Protein AF-S4VBT7-F1 (afdb_monomer)

Organism: Klebsiella pneumoniae (NCBI:txid573)

Mean predicted aligned error: 15.23 Å

InterPro domains:
  IPR007973 Pilus assembly TraE [PF05309] (1-102)

pLDDT: mean 75.38, std 14.66, range [48.06, 96.5]

Secondary structure (DSSP, 8-state):
-HHHHHHHHHHHHHHHHHHHHHHHHHHHHHHHHHHHHHHHHHHS--EEE--TT-SS-EEEETTEE-HHHHHHHHHHHHHHHH---TTTHHHHHHHHHTTS--

Structure (mmCIF, N/CA/C/O backbone):
data_AF-S4VBT7-F1
#
_entry.id   AF-S4VBT7-F1
#
loop_
_atom_site.group_PDB
_atom_site.id
_atom_site.type_symbol
_atom_site.label_atom_id
_atom_site.label_alt_id
_atom_site.label_comp_id
_atom_site.label_asym_id
_atom_site.label_entity_id
_atom_site.label_seq_id
_atom_site.pdbx_PDB_ins_code
_atom_site.Cartn_x
_atom_site.Cartn_y
_atom_site.Cartn_z
_atom_site.occupancy
_atom_site.B_iso_or_equiv
_atom_site.auth_seq_id
_atom_site.auth_comp_id
_atom_site.auth_asym_id
_atom_site.auth_atom_id
_atom_site.pdbx_PDB_model_num
ATOM 1 N N . MET A 1 1 ? 29.960 3.353 -55.772 1.00 57.91 1 MET A N 1
ATOM 2 C CA . MET A 1 1 ? 28.649 2.869 -55.274 1.00 57.91 1 MET A CA 1
ATOM 3 C C . MET A 1 1 ? 28.643 2.553 -53.767 1.00 57.91 1 MET A C 1
ATOM 5 O O . MET A 1 1 ? 27.568 2.442 -53.197 1.00 57.91 1 MET A O 1
ATOM 9 N N . GLU A 1 2 ? 29.796 2.495 -53.083 1.00 58.84 2 GLU A N 1
ATOM 10 C CA . GLU A 1 2 ? 29.898 2.216 -51.632 1.00 58.84 2 GLU A CA 1
ATOM 11 C C . GLU A 1 2 ? 2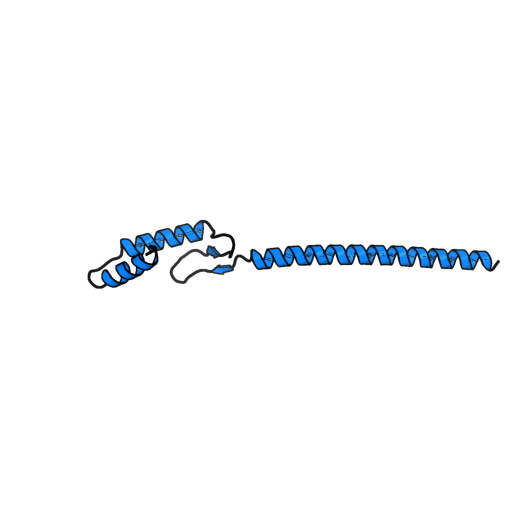9.269 3.265 -50.695 1.00 58.84 2 GLU A C 1
ATOM 13 O O . GLU A 1 2 ? 28.776 2.920 -49.620 1.00 58.84 2 GLU A O 1
ATOM 18 N N . HIS A 1 3 ? 29.252 4.546 -51.083 1.00 57.28 3 HIS A N 1
ATOM 19 C CA . HIS A 1 3 ? 28.752 5.617 -50.212 1.00 57.28 3 HIS A CA 1
ATOM 20 C C . HIS A 1 3 ? 27.242 5.521 -49.926 1.00 57.28 3 HIS A C 1
ATOM 22 O O . HIS A 1 3 ? 26.821 5.818 -48.810 1.00 57.28 3 HIS A O 1
ATOM 28 N N . GLY A 1 4 ? 26.439 5.027 -50.877 1.00 63.50 4 GLY A N 1
ATOM 29 C CA . GLY A 1 4 ? 24.995 4.840 -50.682 1.00 63.50 4 GLY A CA 1
ATOM 30 C C . GLY A 1 4 ? 24.653 3.683 -49.735 1.00 63.50 4 GLY A C 1
ATOM 31 O O . GLY A 1 4 ? 23.738 3.797 -48.921 1.00 63.50 4 GLY A O 1
ATOM 32 N N . ALA A 1 5 ? 25.429 2.594 -49.776 1.00 62.34 5 ALA A N 1
ATOM 33 C CA . ALA A 1 5 ? 25.231 1.440 -48.896 1.00 62.34 5 ALA A CA 1
ATOM 34 C C . ALA A 1 5 ? 25.540 1.781 -47.428 1.00 62.34 5 ALA A C 1
ATOM 36 O O . ALA A 1 5 ? 24.766 1.436 -46.537 1.00 62.34 5 ALA A O 1
ATOM 37 N N . ARG A 1 6 ? 26.619 2.540 -47.176 1.00 62.22 6 ARG A N 1
ATOM 38 C CA . ARG A 1 6 ? 26.967 3.018 -45.825 1.00 62.22 6 ARG A CA 1
ATOM 39 C C . ARG A 1 6 ? 25.890 3.927 -45.230 1.00 62.22 6 ARG A C 1
ATOM 41 O O . ARG A 1 6 ? 25.549 3.771 -44.062 1.00 62.22 6 ARG A O 1
ATOM 48 N N . GLN A 1 7 ? 25.316 4.831 -46.025 1.00 67.44 7 GLN A N 1
ATOM 49 C CA . GLN A 1 7 ? 24.268 5.741 -45.557 1.00 67.44 7 GLN A CA 1
ATOM 50 C C . GLN A 1 7 ? 22.980 4.995 -45.162 1.00 67.44 7 GLN A C 1
ATOM 52 O O . GLN A 1 7 ? 22.351 5.348 -44.163 1.00 67.44 7 GLN A O 1
ATOM 57 N N . ASN A 1 8 ? 22.616 3.937 -45.896 1.00 70.19 8 ASN A N 1
ATOM 58 C CA . ASN A 1 8 ? 21.449 3.114 -45.580 1.00 70.19 8 ASN A CA 1
ATOM 59 C C . ASN A 1 8 ? 21.649 2.309 -44.280 1.00 70.19 8 ASN A C 1
ATOM 61 O O . ASN A 1 8 ? 20.779 2.317 -43.412 1.00 70.19 8 ASN A O 1
ATOM 65 N N . THR A 1 9 ? 22.826 1.701 -44.088 1.00 79.25 9 THR A N 1
ATOM 66 C CA . THR A 1 9 ? 23.167 0.967 -42.855 1.00 79.25 9 THR A CA 1
ATOM 67 C C . THR A 1 9 ? 23.171 1.876 -41.623 1.00 79.25 9 THR A C 1
ATOM 69 O O . THR A 1 9 ? 22.584 1.524 -40.601 1.00 79.25 9 THR A O 1
ATOM 72 N N . THR A 1 10 ? 23.746 3.080 -41.715 1.00 82.81 10 THR A N 1
ATOM 73 C CA . THR A 1 10 ? 23.731 4.055 -40.608 1.00 82.81 10 THR A CA 1
ATOM 74 C C . THR A 1 10 ? 22.309 4.482 -40.239 1.00 82.81 10 THR A C 1
ATOM 76 O O . THR A 1 10 ? 21.995 4.629 -39.059 1.00 82.81 10 THR A O 1
ATOM 79 N N . ARG A 1 11 ? 21.419 4.638 -41.229 1.00 83.56 11 ARG A N 1
ATOM 80 C CA . ARG A 1 11 ? 20.015 5.001 -40.991 1.00 83.56 11 ARG A CA 1
ATOM 81 C C . ARG A 1 11 ? 19.253 3.895 -40.261 1.00 83.56 11 ARG A C 1
ATOM 83 O O . ARG A 1 11 ? 18.497 4.192 -39.343 1.00 83.56 11 ARG A O 1
ATOM 90 N N . VAL A 1 12 ? 19.488 2.634 -40.624 1.00 88.31 12 VAL A N 1
ATOM 91 C CA . VAL A 1 12 ? 18.895 1.469 -39.945 1.00 88.31 12 VAL A CA 1
ATOM 92 C C . VAL A 1 12 ? 19.378 1.371 -38.497 1.00 88.31 12 VAL A C 1
ATOM 94 O O . VAL A 1 12 ? 18.564 1.187 -37.597 1.00 88.31 12 VAL A O 1
ATOM 97 N N . ILE A 1 13 ? 20.676 1.575 -38.251 1.00 89.44 13 ILE A N 1
ATOM 98 C CA . ILE A 1 13 ? 21.240 1.593 -36.893 1.00 89.44 13 ILE A CA 1
ATOM 99 C C . ILE A 1 13 ? 20.625 2.730 -36.061 1.00 89.44 13 ILE A C 1
ATOM 101 O O . ILE A 1 13 ? 20.230 2.510 -34.918 1.00 89.44 13 ILE A O 1
ATOM 105 N N . ALA A 1 14 ? 20.479 3.927 -36.638 1.00 87.44 14 ALA A N 1
ATOM 106 C CA . ALA A 1 14 ? 19.863 5.067 -35.960 1.00 87.44 14 ALA A CA 1
ATOM 107 C C . ALA A 1 14 ? 18.396 4.798 -35.578 1.00 87.44 14 ALA A C 1
ATOM 109 O O . ALA A 1 14 ? 17.997 5.067 -34.446 1.00 87.44 14 ALA A O 1
ATOM 110 N N . VAL A 1 15 ? 17.603 4.212 -36.483 1.00 91.88 15 VAL A N 1
ATOM 111 C CA . VAL A 1 15 ? 16.222 3.791 -36.184 1.00 91.88 15 VAL A CA 1
ATOM 112 C C . VAL A 1 15 ? 16.201 2.712 -35.097 1.00 91.88 15 VAL A C 1
ATOM 114 O O . VAL A 1 15 ? 15.370 2.776 -34.192 1.00 91.88 15 VAL A O 1
ATOM 117 N N . GLY A 1 16 ? 17.155 1.777 -35.128 1.00 91.12 16 GLY A N 1
ATOM 118 C CA . GLY A 1 16 ? 17.350 0.778 -34.078 1.00 91.12 16 GLY A CA 1
ATOM 119 C C . GLY A 1 16 ? 17.535 1.415 -32.699 1.00 91.12 16 GLY A C 1
ATOM 120 O O . GLY A 1 16 ? 16.789 1.093 -31.776 1.00 91.12 16 GLY A O 1
ATOM 121 N N . PHE A 1 17 ? 18.442 2.385 -32.563 1.00 93.94 17 PHE A N 1
ATOM 122 C CA . PHE A 1 17 ? 18.664 3.091 -31.296 1.00 93.94 17 PHE A CA 1
ATOM 123 C C . PHE A 1 17 ? 17.455 3.905 -30.829 1.00 93.94 17 PHE A C 1
ATOM 125 O O . PHE A 1 17 ? 17.148 3.899 -29.639 1.00 93.94 17 PHE A O 1
ATOM 132 N N . ILE A 1 18 ? 16.735 4.563 -31.743 1.00 94.88 18 ILE A N 1
ATOM 133 C CA . ILE A 1 18 ? 15.506 5.296 -31.402 1.00 94.88 18 ILE A CA 1
ATOM 134 C C . ILE A 1 18 ? 14.435 4.327 -30.885 1.00 94.88 18 ILE A C 1
ATOM 136 O O . ILE A 1 18 ? 13.786 4.598 -29.871 1.00 94.88 18 ILE A O 1
ATOM 140 N N . SER A 1 19 ? 14.274 3.175 -31.542 1.00 93.50 19 SER A N 1
ATOM 141 C CA . SER A 1 19 ? 13.316 2.152 -31.117 1.00 93.50 19 SER A CA 1
ATOM 142 C C . SER A 1 19 ? 13.679 1.565 -29.749 1.00 93.50 19 SER A C 1
ATOM 144 O O . SER A 1 19 ? 12.814 1.480 -28.879 1.00 93.50 19 SER A O 1
ATOM 146 N N . LEU A 1 20 ? 14.962 1.272 -29.507 1.00 94.62 20 LEU A N 1
ATOM 147 C CA . LEU A 1 20 ? 15.445 0.807 -28.207 1.00 94.62 20 LEU A CA 1
ATOM 148 C C . LEU A 1 20 ? 15.233 1.855 -27.114 1.00 94.62 20 LEU A C 1
ATOM 150 O O . LEU A 1 20 ? 14.765 1.517 -26.031 1.00 94.62 20 LEU A O 1
ATOM 154 N N . GLY A 1 21 ? 15.548 3.121 -27.396 1.00 95.62 21 GLY A N 1
ATOM 155 C CA . GLY A 1 21 ? 15.351 4.220 -26.454 1.00 95.62 21 GLY A CA 1
ATOM 156 C C . GLY A 1 21 ? 13.883 4.379 -26.067 1.00 95.62 21 GLY A C 1
ATOM 157 O O . GLY A 1 21 ? 13.567 4.513 -24.889 1.00 95.62 21 GLY A O 1
ATOM 158 N N . THR A 1 22 ? 12.981 4.274 -27.044 1.00 95.44 22 THR A N 1
ATOM 159 C CA . THR A 1 22 ? 11.530 4.345 -26.815 1.00 95.44 22 THR A CA 1
ATOM 160 C C . THR A 1 22 ? 11.027 3.157 -25.992 1.00 95.44 22 THR A C 1
ATOM 162 O O . THR A 1 22 ? 10.237 3.325 -25.066 1.00 95.44 22 THR A O 1
ATOM 165 N N . LEU A 1 23 ? 11.502 1.944 -26.285 1.00 96.12 23 LEU A N 1
ATOM 166 C CA . LEU A 1 23 ? 11.150 0.755 -25.504 1.00 96.12 23 LEU A CA 1
ATOM 167 C C . LEU A 1 23 ? 11.658 0.852 -24.063 1.00 96.12 23 LEU A C 1
ATOM 169 O O . LEU A 1 23 ? 10.944 0.481 -23.133 1.00 96.12 23 LEU A O 1
ATOM 173 N N . LEU A 1 24 ? 12.866 1.381 -23.863 1.00 96.50 24 LEU A N 1
ATOM 174 C CA . LEU A 1 24 ? 13.458 1.531 -22.539 1.00 96.50 24 LEU A CA 1
ATOM 175 C C . LEU A 1 24 ? 12.702 2.561 -21.693 1.00 96.50 24 LEU A C 1
ATOM 177 O O . LEU A 1 24 ? 12.426 2.297 -20.523 1.00 96.50 24 LEU A O 1
ATOM 181 N N . THR A 1 25 ? 12.307 3.698 -22.271 1.00 95.44 25 THR A N 1
ATOM 182 C CA . THR A 1 25 ? 11.521 4.712 -21.549 1.00 95.44 25 THR A CA 1
ATOM 183 C C . THR A 1 25 ? 10.122 4.210 -21.198 1.00 95.44 25 THR A C 1
ATOM 185 O O . THR A 1 25 ? 9.676 4.411 -20.069 1.00 95.44 25 THR A O 1
ATOM 188 N N . LEU A 1 26 ? 9.454 3.489 -22.106 1.00 95.75 26 LEU A N 1
ATOM 189 C CA . LEU A 1 26 ? 8.162 2.845 -21.833 1.00 95.75 26 LEU A CA 1
ATOM 190 C C . LEU A 1 26 ? 8.274 1.773 -20.737 1.00 95.75 26 LEU A C 1
ATOM 192 O O . LEU A 1 26 ? 7.451 1.722 -19.819 1.00 95.75 26 LEU A O 1
ATOM 196 N N . SER A 1 27 ? 9.314 0.941 -20.795 1.00 96.12 27 SER A N 1
ATOM 197 C CA . SER A 1 27 ? 9.594 -0.077 -19.777 1.00 96.12 27 SER A CA 1
ATOM 198 C C . SER A 1 27 ? 9.832 0.546 -18.397 1.00 96.12 27 SER A C 1
ATOM 200 O O . SER A 1 27 ? 9.274 0.092 -17.395 1.00 96.12 27 SER A O 1
ATOM 202 N N . LEU A 1 28 ? 10.593 1.641 -18.331 1.00 96.38 28 LEU A N 1
ATOM 203 C CA . LEU A 1 28 ? 10.837 2.349 -17.078 1.00 96.38 28 LEU A CA 1
ATOM 204 C C . LEU A 1 28 ? 9.556 2.995 -16.528 1.00 96.38 28 LEU A C 1
ATOM 206 O O . LEU A 1 28 ? 9.262 2.859 -15.342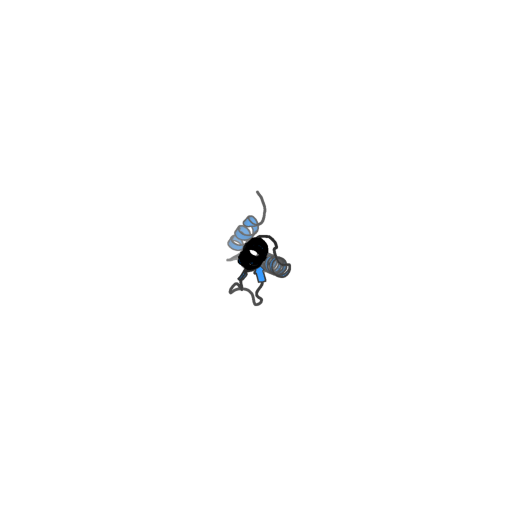 1.00 96.38 28 LEU A O 1
ATOM 210 N N . ALA A 1 29 ? 8.761 3.642 -17.386 1.00 96.06 29 ALA A N 1
ATOM 211 C CA . ALA A 1 29 ? 7.502 4.268 -16.987 1.00 96.06 29 ALA A CA 1
ATOM 212 C C . ALA A 1 29 ? 6.520 3.249 -16.389 1.00 96.06 29 ALA A C 1
ATOM 214 O O . ALA A 1 29 ? 5.951 3.480 -15.322 1.00 96.06 29 ALA A O 1
ATOM 215 N N . THR A 1 30 ? 6.360 2.091 -17.035 1.00 94.50 30 THR A N 1
ATOM 216 C CA . THR A 1 30 ? 5.481 1.022 -16.533 1.00 94.50 30 THR A CA 1
ATOM 217 C C . THR A 1 30 ? 5.965 0.435 -15.206 1.00 94.50 30 THR A C 1
ATOM 219 O O . THR A 1 30 ? 5.140 0.188 -14.326 1.00 94.50 30 THR A O 1
ATOM 222 N N . ASN A 1 31 ? 7.280 0.289 -15.007 1.00 93.88 31 ASN A N 1
ATOM 223 C CA . ASN A 1 31 ? 7.850 -0.142 -13.727 1.00 93.88 31 ASN A CA 1
ATOM 224 C C . ASN A 1 31 ? 7.583 0.861 -12.597 1.00 93.88 31 ASN A C 1
ATOM 226 O O . ASN A 1 31 ? 7.206 0.457 -11.500 1.00 93.88 31 ASN A O 1
ATOM 230 N N . ILE A 1 32 ? 7.719 2.165 -12.859 1.00 93.50 32 ILE A N 1
ATOM 231 C CA . ILE A 1 32 ? 7.418 3.210 -11.867 1.00 93.50 32 ILE A CA 1
ATOM 232 C C . ILE A 1 32 ? 5.939 3.157 -11.466 1.00 93.50 32 ILE A C 1
ATOM 234 O O . ILE A 1 32 ? 5.621 3.163 -10.277 1.00 93.50 32 ILE A O 1
ATOM 238 N N . ILE A 1 33 ? 5.033 3.047 -12.443 1.00 93.12 33 ILE A N 1
ATOM 239 C CA . ILE A 1 33 ? 3.587 2.943 -12.189 1.00 93.12 33 ILE A CA 1
ATOM 240 C C . ILE A 1 33 ? 3.270 1.692 -11.358 1.00 93.12 33 ILE A C 1
ATOM 242 O O . ILE A 1 33 ? 2.507 1.771 -10.394 1.00 93.12 33 ILE A O 1
ATOM 246 N N . GLN A 1 34 ? 3.878 0.547 -11.683 1.00 89.81 34 GLN A N 1
ATOM 247 C CA . GLN A 1 34 ? 3.723 -0.674 -10.890 1.00 89.81 34 GLN A CA 1
ATOM 248 C C . GLN A 1 34 ? 4.259 -0.508 -9.467 1.00 89.81 34 GLN A C 1
ATOM 250 O O . GLN A 1 34 ? 3.586 -0.930 -8.532 1.00 89.81 34 GLN A O 1
ATOM 255 N N . GLY A 1 35 ? 5.408 0.146 -9.285 1.00 90.81 35 GLY A N 1
ATOM 256 C CA . GLY A 1 35 ? 5.968 0.435 -7.964 1.00 90.81 35 GLY A CA 1
ATOM 257 C C . GLY A 1 35 ? 5.030 1.280 -7.100 1.00 90.81 35 GLY A C 1
ATOM 258 O O . GLY A 1 35 ? 4.763 0.925 -5.954 1.00 90.81 35 GLY A O 1
ATOM 259 N N . ILE A 1 36 ? 4.455 2.347 -7.666 1.00 89.06 36 ILE A N 1
ATOM 260 C CA . ILE A 1 36 ? 3.484 3.206 -6.968 1.00 89.06 36 ILE A CA 1
ATOM 261 C C . ILE A 1 36 ? 2.227 2.411 -6.598 1.00 89.06 36 ILE A C 1
ATOM 263 O O . ILE A 1 36 ? 1.784 2.452 -5.450 1.00 89.06 36 ILE A O 1
ATOM 267 N N . ASN A 1 37 ? 1.663 1.657 -7.543 1.00 83.38 37 ASN A N 1
ATOM 268 C CA . ASN A 1 37 ? 0.462 0.861 -7.291 1.00 83.38 37 ASN A CA 1
ATOM 269 C C . ASN A 1 37 ? 0.712 -0.223 -6.241 1.00 83.38 37 ASN A C 1
ATOM 271 O O . ASN A 1 37 ? -0.122 -0.430 -5.366 1.00 83.38 37 ASN A O 1
ATOM 275 N N . ASN A 1 38 ? 1.868 -0.882 -6.286 1.00 83.50 38 ASN A N 1
ATOM 276 C CA . ASN A 1 38 ? 2.247 -1.896 -5.314 1.00 83.50 38 ASN A CA 1
ATOM 277 C C . ASN A 1 38 ? 2.422 -1.293 -3.912 1.00 83.50 38 ASN A C 1
ATOM 279 O O . ASN A 1 38 ? 1.920 -1.854 -2.942 1.00 83.50 38 ASN A O 1
ATOM 283 N N . TYR A 1 39 ? 3.028 -0.108 -3.809 1.00 79.50 39 TYR A N 1
ATOM 284 C CA . TYR A 1 39 ? 3.138 0.624 -2.547 1.00 79.50 39 TYR A CA 1
ATOM 285 C C . TYR A 1 39 ? 1.765 1.005 -1.968 1.00 79.50 39 TYR A C 1
ATOM 287 O O . TYR A 1 39 ? 1.517 0.816 -0.772 1.00 79.50 39 TYR A O 1
ATOM 295 N N . ARG A 1 40 ? 0.836 1.481 -2.813 1.00 74.12 40 ARG A N 1
ATOM 296 C CA . ARG A 1 40 ? -0.547 1.763 -2.388 1.00 74.12 40 ARG A CA 1
ATOM 297 C C . ARG A 1 40 ? -1.271 0.492 -1.948 1.00 74.12 40 ARG A C 1
ATOM 299 O O . ARG A 1 40 ? -1.892 0.501 -0.893 1.00 74.12 40 ARG A O 1
ATOM 306 N N . LEU A 1 41 ? -1.141 -0.605 -2.695 1.00 71.69 41 LEU A N 1
ATOM 307 C CA . LEU A 1 41 ? -1.763 -1.891 -2.365 1.00 71.69 41 LEU A CA 1
ATOM 308 C C . LEU A 1 41 ? -1.234 -2.487 -1.057 1.00 71.69 41 LEU A C 1
ATOM 310 O O . LEU A 1 41 ? -2.030 -3.020 -0.295 1.00 71.69 41 LEU A O 1
ATOM 314 N N . GLN A 1 42 ? 0.067 -2.374 -0.770 1.00 66.25 42 GLN A N 1
ATOM 315 C CA . GLN A 1 42 ? 0.639 -2.805 0.513 1.00 66.25 42 GLN A CA 1
ATOM 316 C C . GLN A 1 42 ? 0.129 -1.951 1.682 1.00 66.25 42 GLN A C 1
ATOM 318 O O . GLN A 1 42 ? -0.184 -2.473 2.748 1.00 66.25 42 GLN A O 1
ATOM 323 N N . THR A 1 43 ? 0.013 -0.639 1.478 1.00 61.91 43 THR A N 1
ATOM 324 C CA . THR A 1 43 ? -0.428 0.305 2.519 1.00 61.91 43 THR A CA 1
ATOM 325 C C . THR A 1 43 ? -1.929 0.204 2.802 1.00 61.91 43 THR A C 1
ATOM 327 O O . THR A 1 43 ? -2.376 0.368 3.936 1.00 61.91 43 THR A O 1
ATOM 330 N N . GLU A 1 44 ? -2.727 -0.067 1.773 1.00 60.38 44 GLU A N 1
ATOM 331 C CA . GLU A 1 44 ? -4.182 -0.174 1.871 1.00 60.38 44 GLU A CA 1
ATOM 332 C C . GLU A 1 44 ? -4.658 -1.620 2.047 1.00 60.38 44 GLU A C 1
ATOM 334 O O . GLU A 1 44 ? -5.869 -1.834 2.099 1.00 60.38 44 GLU A O 1
ATOM 339 N N . GLN A 1 45 ? -3.744 -2.596 2.168 1.00 54.84 45 GLN A N 1
ATOM 340 C CA . GLN A 1 45 ? -4.065 -4.022 2.229 1.00 54.84 45 GLN A CA 1
ATOM 341 C C . GLN A 1 45 ? -5.071 -4.303 3.350 1.00 54.84 45 GLN A C 1
ATOM 343 O O . GLN A 1 45 ? -4.744 -4.368 4.534 1.00 54.84 45 GLN A O 1
ATOM 348 N N . LYS A 1 46 ? -6.333 -4.446 2.944 1.00 56.59 46 LYS A N 1
ATOM 349 C CA . LYS A 1 46 ? -7.462 -4.800 3.792 1.00 56.59 46 LYS A CA 1
ATOM 350 C C . LYS A 1 46 ? -7.345 -6.279 4.124 1.00 56.59 46 LYS A C 1
ATOM 352 O O . LYS A 1 46 ? -7.649 -7.128 3.288 1.00 56.59 46 LYS A O 1
ATOM 357 N N . VAL A 1 47 ? -6.887 -6.601 5.329 1.00 58.03 47 VAL A N 1
ATOM 358 C CA . VAL A 1 47 ? -6.916 -7.982 5.817 1.00 58.03 47 VAL A CA 1
ATOM 359 C C . VAL A 1 47 ? -8.299 -8.212 6.409 1.00 58.03 47 VAL A C 1
ATOM 361 O O . VAL A 1 47 ? -8.670 -7.595 7.407 1.00 58.03 47 VAL A O 1
ATOM 364 N N . ALA A 1 48 ? -9.092 -9.066 5.761 1.00 55.34 48 ALA A N 1
ATOM 365 C CA . ALA A 1 48 ? -10.367 -9.508 6.305 1.00 55.34 48 ALA A CA 1
ATOM 366 C C . ALA A 1 48 ? -10.095 -10.502 7.438 1.00 55.34 48 ALA A C 1
ATOM 368 O O . ALA A 1 48 ? -9.738 -11.654 7.190 1.00 55.34 48 ALA A O 1
ATOM 369 N N . VAL A 1 49 ? -10.232 -10.051 8.683 1.00 55.88 49 VAL A N 1
ATOM 370 C CA . VAL A 1 49 ? -10.127 -10.920 9.857 1.00 55.88 49 VAL A CA 1
ATOM 371 C C . VAL A 1 49 ? -11.546 -11.232 10.310 1.00 55.88 49 VAL A C 1
ATOM 373 O O . VAL A 1 49 ? -12.346 -10.328 10.525 1.00 55.88 49 VAL A O 1
ATOM 376 N N . THR A 1 50 ? -11.876 -12.519 10.432 1.00 54.19 50 THR A N 1
ATOM 377 C CA . THR A 1 50 ? -13.131 -12.959 11.060 1.00 54.19 50 THR A CA 1
ATOM 378 C C . THR A 1 50 ? -12.783 -13.502 12.439 1.00 54.19 50 THR A C 1
ATOM 380 O O . THR A 1 50 ? -12.246 -14.608 12.527 1.00 54.19 50 THR A O 1
ATOM 383 N N . PRO A 1 51 ? -13.007 -12.751 13.527 1.00 58.12 51 PRO A N 1
ATOM 384 C CA . PRO A 1 51 ? -12.762 -13.272 14.858 1.00 58.12 51 PRO A CA 1
ATOM 385 C C . PRO A 1 51 ? -13.798 -14.345 15.194 1.00 58.12 51 PRO A C 1
ATOM 387 O O . PRO A 1 51 ? -14.961 -14.246 14.813 1.00 58.12 51 PRO A O 1
ATOM 390 N N . MET A 1 52 ? -13.385 -15.333 15.984 1.00 56.31 52 MET A N 1
ATOM 391 C CA . MET A 1 52 ? -14.198 -16.494 16.375 1.00 56.31 52 MET A CA 1
ATOM 392 C C . MET A 1 52 ? -15.518 -16.133 17.094 1.00 56.31 52 MET A C 1
ATOM 394 O O . MET A 1 52 ? -16.445 -16.936 17.111 1.00 56.31 52 MET A O 1
ATOM 398 N N . LEU A 1 53 ? -15.621 -14.926 17.661 1.00 56.78 53 LEU A N 1
ATOM 399 C CA . LEU A 1 53 ? -16.806 -14.412 18.363 1.00 56.78 53 LEU A CA 1
ATOM 400 C C . LEU A 1 53 ? -17.852 -13.744 17.450 1.00 56.78 53 LEU A C 1
ATOM 402 O O . LEU A 1 53 ? -18.951 -13.454 17.919 1.00 56.78 53 LEU A O 1
ATOM 406 N N . PHE A 1 54 ? -17.547 -13.495 16.170 1.00 54.38 54 PHE A N 1
ATOM 407 C CA . PHE A 1 54 ? -18.418 -12.729 15.272 1.00 54.38 54 PHE A CA 1
ATOM 408 C C . PHE A 1 54 ? -18.762 -13.508 13.999 1.00 54.38 54 PHE A C 1
ATOM 410 O O . PHE A 1 54 ? -17.936 -14.207 13.421 1.00 54.38 54 PHE A O 1
ATOM 417 N N . ARG A 1 55 ? -20.014 -13.379 13.541 1.00 54.06 55 ARG A N 1
ATOM 418 C CA . ARG A 1 55 ? -20.559 -14.128 12.389 1.00 54.06 55 ARG A CA 1
ATOM 419 C C . ARG A 1 55 ? -20.289 -13.473 11.027 1.00 54.06 55 ARG A C 1
ATOM 421 O O . ARG A 1 55 ? -20.762 -14.003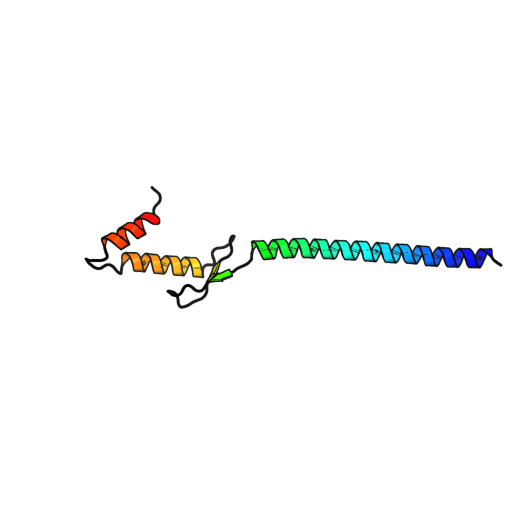 10.026 1.00 54.06 55 ARG A O 1
ATOM 428 N N . ALA A 1 56 ? -19.562 -12.353 10.967 1.00 52.59 56 ALA A N 1
ATOM 429 C CA . ALA A 1 56 ? -19.290 -11.640 9.718 1.00 52.59 56 ALA A CA 1
ATOM 430 C C . ALA A 1 56 ? -17.824 -11.167 9.619 1.00 52.59 56 ALA A C 1
ATOM 432 O O . ALA A 1 56 ? -17.326 -10.575 10.582 1.00 52.59 56 ALA A O 1
ATOM 433 N N . PRO A 1 57 ? -17.147 -11.390 8.471 1.00 50.28 57 PRO A N 1
ATOM 434 C CA . PRO A 1 57 ? -15.807 -10.868 8.222 1.00 50.28 57 PRO A CA 1
ATOM 435 C C . PRO A 1 57 ? -15.839 -9.339 8.183 1.00 50.28 57 PRO A C 1
ATOM 437 O O . PRO A 1 57 ? -16.716 -8.755 7.546 1.00 50.28 57 PRO A O 1
ATOM 440 N N . PHE A 1 58 ? -14.861 -8.686 8.804 1.00 58.50 58 PHE A N 1
ATOM 441 C CA . PHE A 1 58 ? -14.624 -7.258 8.603 1.00 58.50 58 PHE A CA 1
ATOM 442 C C . PHE A 1 58 ? -13.223 -7.042 8.045 1.00 58.50 58 PHE A C 1
ATOM 444 O O . PHE A 1 58 ? -12.259 -7.700 8.440 1.00 58.50 58 PHE A O 1
ATOM 451 N N . ALA A 1 59 ? -13.121 -6.130 7.085 1.00 52.25 59 ALA A N 1
ATOM 452 C CA . ALA A 1 59 ? -11.848 -5.715 6.533 1.00 52.25 59 ALA A CA 1
ATOM 453 C C . ALA A 1 59 ? -11.200 -4.692 7.475 1.00 52.25 59 ALA A C 1
ATOM 455 O O . ALA A 1 59 ? -11.794 -3.677 7.833 1.00 52.25 59 ALA A O 1
ATOM 456 N N . VAL A 1 60 ? -9.971 -4.982 7.898 1.00 52.84 60 VAL A N 1
ATOM 457 C CA . VAL A 1 60 ? -9.134 -4.041 8.642 1.00 52.84 60 VAL A CA 1
ATOM 458 C C . VAL A 1 60 ? -8.088 -3.514 7.670 1.00 52.84 60 VAL A C 1
ATOM 460 O O . VAL A 1 60 ? -7.250 -4.274 7.186 1.00 52.84 60 VAL A O 1
ATOM 463 N N . SER A 1 61 ? -8.147 -2.222 7.347 1.00 48.06 61 SER A N 1
ATOM 464 C CA . SER A 1 61 ? -7.046 -1.502 6.701 1.00 48.06 61 SER A CA 1
ATOM 465 C C . SER A 1 61 ? -6.382 -0.615 7.746 1.00 48.06 61 SER A C 1
ATOM 467 O O . SER A 1 61 ? -7.086 0.028 8.522 1.00 48.06 61 SER A O 1
ATOM 469 N N . GLN A 1 62 ? -5.049 -0.513 7.747 1.00 50.81 62 GLN A N 1
ATOM 470 C CA . GLN A 1 62 ? -4.330 0.392 8.662 1.00 50.81 62 GLN A CA 1
ATOM 471 C C . GLN A 1 62 ? -4.782 1.861 8.536 1.00 50.81 62 GLN A C 1
ATOM 473 O O . GLN A 1 62 ? -4.626 2.623 9.483 1.00 50.81 62 GLN A O 1
ATOM 478 N N . ASN A 1 63 ? -5.373 2.251 7.398 1.00 52.03 63 ASN A N 1
ATOM 479 C CA . ASN A 1 63 ? -5.828 3.620 7.134 1.00 52.03 63 ASN A CA 1
ATOM 480 C C . ASN A 1 63 ? -7.344 3.828 7.240 1.00 52.03 63 ASN A C 1
ATOM 482 O O . ASN A 1 63 ? -7.796 4.970 7.267 1.00 52.03 63 ASN A O 1
ATOM 486 N N . GLN A 1 64 ? -8.141 2.759 7.260 1.00 53.75 64 GLN A N 1
ATOM 487 C CA . GLN A 1 64 ? -9.600 2.857 7.289 1.00 53.75 64 GLN A CA 1
ATOM 488 C C . GLN A 1 64 ? -10.175 1.713 8.120 1.00 53.75 64 GLN A C 1
ATOM 490 O O . GLN A 1 64 ? -10.083 0.542 7.746 1.00 53.75 64 GLN A O 1
ATOM 495 N N . ALA A 1 65 ? -10.788 2.072 9.245 1.00 58.22 65 ALA A N 1
ATOM 496 C CA . ALA A 1 65 ? -11.704 1.196 9.953 1.00 58.22 65 ALA A CA 1
ATOM 497 C C . ALA A 1 65 ? -13.005 1.121 9.139 1.00 58.22 65 ALA A C 1
ATOM 499 O O . ALA A 1 65 ? -13.716 2.120 9.030 1.00 58.22 65 ALA A O 1
ATOM 500 N N . ASP A 1 66 ? -13.302 -0.031 8.529 1.00 62.31 66 ASP A N 1
ATOM 501 C CA . ASP A 1 66 ? -14.562 -0.214 7.801 1.00 62.31 66 ASP A CA 1
ATOM 502 C C . ASP A 1 66 ? -15.764 -0.065 8.760 1.00 62.31 66 ASP A C 1
ATOM 504 O O . ASP A 1 66 ? -15.688 -0.415 9.939 1.00 62.31 66 ASP A O 1
ATOM 508 N N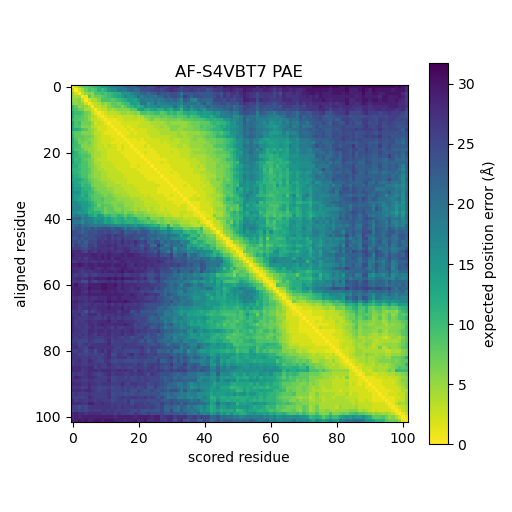 . ALA A 1 67 ? -16.894 0.453 8.267 1.00 64.06 67 ALA A N 1
ATOM 509 C CA . ALA A 1 67 ? -18.075 0.736 9.096 1.00 64.06 67 ALA A CA 1
ATOM 510 C C . ALA A 1 67 ? -18.572 -0.498 9.877 1.00 64.06 67 ALA A C 1
ATOM 512 O O . ALA A 1 67 ? -18.982 -0.379 11.031 1.00 64.06 67 ALA A O 1
ATOM 513 N N . SER A 1 68 ? -18.440 -1.692 9.290 1.00 65.62 68 SER A N 1
ATOM 514 C CA . SER A 1 68 ? -18.774 -2.965 9.937 1.00 65.62 68 SER A CA 1
ATOM 515 C C . SER A 1 68 ? -17.880 -3.287 11.141 1.00 65.62 68 SER A C 1
ATOM 517 O O . SER A 1 68 ? -18.332 -3.930 12.081 1.00 65.62 68 SER A O 1
ATOM 519 N N . TYR A 1 69 ? -16.617 -2.848 11.138 1.00 66.75 69 TYR A N 1
ATOM 520 C CA . TYR A 1 69 ? -15.718 -3.002 12.283 1.00 66.75 69 TYR A CA 1
ATOM 521 C C . TYR A 1 69 ? -16.175 -2.127 13.455 1.00 66.75 69 TYR A C 1
ATOM 523 O O . TYR A 1 69 ? -16.249 -2.602 14.586 1.00 66.75 69 TYR A O 1
ATOM 531 N N . ILE A 1 70 ? -16.552 -0.873 13.185 1.00 74.31 70 ILE A N 1
ATOM 532 C CA . ILE A 1 70 ? -17.070 0.043 14.212 1.00 74.31 70 ILE A CA 1
ATOM 533 C C . ILE A 1 70 ? -18.412 -0.444 14.770 1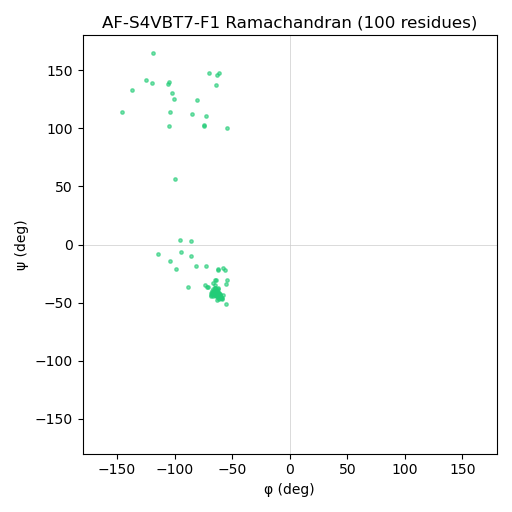.00 74.31 70 ILE A C 1
ATOM 535 O O . ILE A 1 70 ? -18.626 -0.395 15.979 1.00 74.31 70 ILE A O 1
ATOM 539 N N . GLU A 1 71 ? -19.293 -0.971 13.918 1.00 75.00 71 GLU A N 1
ATOM 540 C CA . GLU A 1 71 ? -20.565 -1.561 14.344 1.00 75.00 71 GLU A CA 1
ATOM 541 C C . GLU A 1 71 ? -20.352 -2.763 15.274 1.00 75.00 71 GLU A C 1
ATOM 543 O O . GLU A 1 71 ? -20.948 -2.837 16.349 1.00 75.00 71 GLU A O 1
ATOM 548 N N . GLN A 1 72 ? -19.446 -3.677 14.915 1.00 71.38 72 GLN A N 1
ATOM 549 C CA . GLN A 1 72 ? -19.133 -4.839 15.749 1.00 71.38 72 GLN A CA 1
ATOM 550 C C . GLN A 1 72 ? -18.454 -4.451 17.066 1.00 71.38 72 GLN A C 1
ATOM 552 O O . GLN A 1 72 ? -18.783 -5.020 18.111 1.00 71.38 72 GLN A O 1
ATOM 557 N N . LEU A 1 73 ? -17.569 -3.448 17.051 1.00 78.75 73 LEU A N 1
ATOM 558 C CA . LEU A 1 73 ? -17.022 -2.872 18.279 1.00 78.75 73 LEU A CA 1
ATOM 559 C C . LEU A 1 73 ? -18.138 -2.299 19.163 1.00 78.75 73 LEU A C 1
ATOM 561 O O . LEU A 1 73 ? -18.183 -2.607 20.354 1.00 78.75 73 LEU A O 1
ATOM 565 N N . GLY A 1 74 ? -19.082 -1.550 18.590 1.00 79.25 74 GLY A N 1
ATOM 566 C CA . GLY A 1 74 ? -20.244 -1.025 19.310 1.00 79.25 74 GLY A CA 1
ATOM 567 C C . GLY A 1 74 ? -21.099 -2.125 19.947 1.00 79.25 74 GLY A C 1
ATOM 568 O O . GLY A 1 74 ? -21.424 -2.044 21.132 1.00 79.25 74 GLY A O 1
ATOM 569 N N . LEU A 1 75 ? -21.400 -3.194 19.205 1.00 80.50 75 LEU A N 1
ATOM 570 C CA . LEU A 1 75 ? -22.153 -4.343 19.720 1.00 80.50 75 LEU A CA 1
ATOM 571 C C . LEU A 1 75 ? -21.416 -5.056 20.859 1.00 80.50 75 LEU A C 1
ATOM 573 O O . LEU A 1 75 ? -22.036 -5.416 21.860 1.00 80.50 75 LEU A O 1
ATOM 577 N N . SER A 1 76 ? -20.096 -5.223 20.745 1.00 78.62 76 SER A N 1
ATOM 578 C CA . SER A 1 76 ? -19.288 -5.811 21.818 1.00 78.62 76 SER A CA 1
ATOM 579 C C . SER A 1 76 ? -19.282 -4.946 23.080 1.00 78.62 76 SER A C 1
ATOM 581 O O . SER A 1 76 ? -19.476 -5.468 24.173 1.00 78.62 76 SER A O 1
ATOM 583 N N . PHE A 1 77 ? -19.173 -3.621 22.943 1.00 80.44 77 PHE A N 1
ATOM 584 C CA . PHE A 1 77 ? -19.242 -2.692 24.070 1.00 80.44 77 PHE A CA 1
ATOM 585 C C . PHE A 1 77 ? -20.602 -2.751 24.779 1.00 80.44 77 PHE A C 1
ATOM 587 O O . PHE A 1 77 ? -20.670 -2.794 26.007 1.00 80.44 77 PHE A O 1
ATOM 594 N N . VAL A 1 78 ? -21.697 -2.814 24.013 1.00 82.69 78 VAL A N 1
ATOM 595 C CA . VAL A 1 78 ? -23.048 -2.988 24.565 1.00 82.69 78 VAL A CA 1
ATOM 596 C C . VAL A 1 78 ? -23.167 -4.319 25.310 1.00 82.69 78 VAL A C 1
ATOM 598 O O . VAL A 1 78 ? -23.721 -4.351 26.408 1.00 82.69 78 VAL A O 1
ATOM 601 N N . ALA A 1 79 ? -22.602 -5.400 24.770 1.00 82.19 79 ALA A N 1
ATOM 602 C CA . ALA A 1 79 ? -22.595 -6.700 25.434 1.00 82.19 79 ALA A CA 1
ATOM 603 C C . ALA A 1 79 ? -21.805 -6.679 26.754 1.00 82.19 79 ALA A C 1
ATOM 605 O O . ALA A 1 79 ? -22.320 -7.176 27.748 1.00 82.19 79 ALA A O 1
ATOM 606 N N . LEU A 1 80 ? -20.628 -6.042 26.805 1.00 82.06 80 LEU A N 1
ATOM 607 C CA . LEU A 1 80 ? -19.868 -5.853 28.055 1.00 82.06 80 LEU A CA 1
ATOM 608 C C . LEU A 1 80 ? -20.614 -5.014 29.105 1.00 82.06 80 LEU A C 1
ATOM 610 O O . LEU A 1 80 ? -20.286 -5.057 30.284 1.00 82.06 80 LEU A O 1
ATOM 614 N N . ARG A 1 81 ? -21.582 -4.193 28.694 1.00 82.12 81 ARG A N 1
ATOM 615 C CA . ARG A 1 81 ? -22.385 -3.401 29.630 1.00 82.12 81 ARG A CA 1
ATOM 616 C C . ARG A 1 81 ? -23.621 -4.149 30.120 1.00 82.12 81 ARG A C 1
ATOM 618 O O . ARG A 1 81 ? -24.044 -3.944 31.253 1.00 82.12 81 ARG A O 1
ATOM 625 N N . LEU A 1 82 ? -24.239 -4.940 29.246 1.00 84.31 82 LEU A N 1
ATOM 626 C CA . LEU A 1 82 ? -25.537 -5.566 29.503 1.00 84.31 82 LEU A CA 1
ATOM 627 C C . LEU A 1 82 ? -25.434 -7.027 29.957 1.00 84.31 82 LEU A C 1
ATOM 629 O O . LEU A 1 82 ? -26.379 -7.527 30.559 1.00 84.31 82 LEU A O 1
ATOM 633 N N . ASN A 1 83 ? -24.323 -7.715 29.688 1.00 82.81 83 ASN A N 1
ATOM 634 C CA . ASN A 1 83 ? -24.135 -9.132 30.005 1.00 8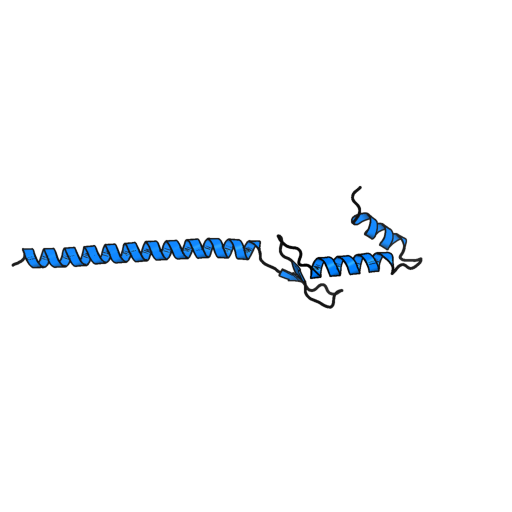2.81 83 ASN A CA 1
ATOM 635 C C . ASN A 1 83 ? -23.321 -9.326 31.291 1.00 82.81 83 ASN A C 1
ATOM 637 O O . ASN A 1 83 ? -22.284 -9.984 31.281 1.00 82.81 83 ASN A O 1
ATOM 641 N N . VAL A 1 84 ? -23.788 -8.736 32.391 1.00 81.12 84 VAL A N 1
ATOM 642 C CA . VAL A 1 84 ? -23.142 -8.835 33.706 1.00 81.12 84 VAL A CA 1
ATOM 643 C C . VAL A 1 84 ? -23.923 -9.757 34.640 1.00 81.12 84 VAL A C 1
ATOM 645 O O . VAL A 1 84 ? -25.149 -9.695 34.731 1.00 81.12 84 VAL A O 1
ATOM 648 N N . THR A 1 85 ? -23.198 -10.590 35.375 1.00 84.62 85 THR A N 1
ATOM 649 C CA . THR A 1 85 ? -23.688 -11.387 36.508 1.00 84.62 85 THR A CA 1
ATOM 650 C C . THR A 1 85 ? -22.924 -10.983 37.772 1.00 84.62 85 THR A C 1
ATOM 652 O O . THR A 1 85 ? -21.867 -10.354 37.660 1.00 84.62 85 THR A O 1
ATOM 655 N N . PRO A 1 86 ? -23.395 -11.340 38.982 1.00 79.25 86 PRO A N 1
ATOM 656 C CA . PRO A 1 86 ? -22.667 -11.041 40.214 1.00 79.25 86 PRO A CA 1
ATOM 657 C C . PRO A 1 86 ? -21.220 -11.556 40.208 1.00 79.25 86 PRO A C 1
ATOM 659 O O . PRO A 1 86 ? -20.356 -10.918 40.795 1.00 79.25 86 PRO A O 1
ATOM 662 N N . GLU A 1 87 ? -20.929 -12.662 39.510 1.00 82.56 87 GLU A N 1
ATOM 663 C CA . GLU A 1 87 ? -19.565 -13.201 39.412 1.00 82.56 87 GLU A CA 1
ATOM 664 C C . GLU A 1 87 ? -18.690 -12.499 38.359 1.00 82.56 87 GLU A C 1
ATOM 666 O O . GLU A 1 87 ? -17.468 -12.632 38.390 1.00 82.56 87 GLU A O 1
ATOM 671 N N . THR A 1 88 ? -19.288 -11.781 37.402 1.00 84.50 88 THR A N 1
ATOM 672 C CA . THR A 1 88 ? -18.584 -11.217 36.233 1.00 84.50 88 THR A CA 1
ATOM 673 C C . THR A 1 88 ? -18.560 -9.689 36.198 1.00 84.50 88 THR A C 1
ATOM 675 O O . THR A 1 88 ? -17.842 -9.112 35.378 1.00 84.50 88 THR A O 1
ATOM 678 N N . VAL A 1 89 ? -19.296 -9.027 37.097 1.00 83.75 89 VAL A N 1
ATOM 679 C CA . VAL A 1 89 ? -19.446 -7.565 37.136 1.00 83.75 89 VAL A CA 1
ATOM 680 C C . VAL A 1 89 ? -18.108 -6.833 37.275 1.00 83.75 89 VAL A C 1
ATOM 682 O O . VAL A 1 89 ? -17.858 -5.894 36.523 1.00 83.75 89 VAL A O 1
ATOM 685 N N . ASP A 1 90 ? -17.210 -7.301 38.145 1.00 82.81 90 ASP A N 1
ATOM 686 C CA . ASP A 1 90 ? -15.910 -6.655 38.372 1.00 82.81 90 ASP A CA 1
ATOM 687 C C . ASP A 1 90 ? -14.985 -6.787 37.156 1.00 82.81 90 ASP A C 1
ATOM 689 O O . ASP A 1 90 ? -14.339 -5.823 36.738 1.00 82.81 90 ASP A O 1
ATOM 693 N N . ALA A 1 91 ? -14.967 -7.968 36.530 1.00 81.62 91 ALA A N 1
ATOM 694 C CA . ALA A 1 91 ? -14.151 -8.227 35.349 1.00 81.62 91 ALA A CA 1
ATOM 695 C C . ALA A 1 91 ? -14.607 -7.386 34.145 1.00 81.62 91 ALA A C 1
ATOM 697 O O . ALA A 1 91 ?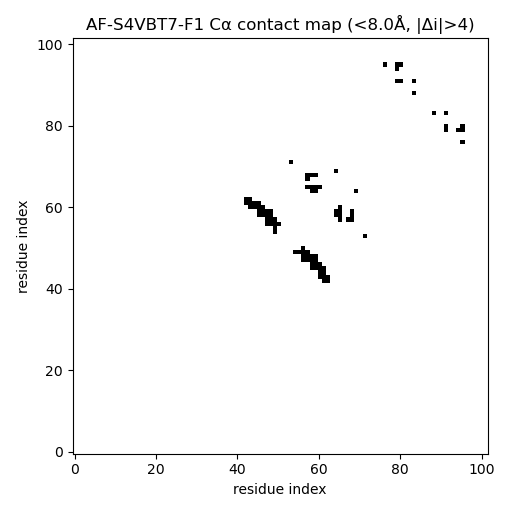 -13.778 -6.793 33.448 1.00 81.62 91 ALA A O 1
ATOM 698 N N . GLN A 1 92 ? -15.921 -7.290 33.917 1.00 81.06 92 GLN A N 1
ATOM 699 C CA . GLN A 1 92 ? -16.465 -6.474 32.830 1.00 81.06 92 GLN A CA 1
ATOM 700 C C . GLN A 1 92 ? -16.315 -4.978 33.105 1.00 81.06 92 GLN A C 1
ATOM 702 O O . GLN A 1 92 ? -15.969 -4.224 32.194 1.00 81.06 92 GLN A O 1
ATOM 707 N N . HIS A 1 93 ? -16.466 -4.543 34.360 1.00 82.81 93 HIS A N 1
ATOM 708 C CA . HIS A 1 93 ? -16.183 -3.166 34.756 1.00 82.81 93 HIS A CA 1
ATOM 709 C C . HIS A 1 93 ? -14.724 -2.787 34.465 1.00 82.81 93 HIS A C 1
ATOM 711 O O . HIS A 1 93 ? -14.462 -1.767 33.827 1.00 82.81 93 HIS A O 1
ATOM 717 N N . GLN A 1 94 ? -13.769 -3.646 34.829 1.00 82.94 94 GLN A N 1
ATOM 718 C CA . GLN A 1 94 ? -12.351 -3.414 34.560 1.00 82.94 94 GLN A CA 1
ATOM 719 C C . GLN A 1 94 ? -12.027 -3.394 33.057 1.00 82.94 94 GLN A C 1
ATOM 721 O O . GLN A 1 94 ? -11.174 -2.619 32.626 1.00 82.94 94 GLN A O 1
ATOM 726 N N . GLN A 1 95 ? -12.712 -4.199 32.236 1.00 81.50 95 GLN A N 1
ATOM 727 C CA . GLN A 1 95 ? -12.584 -4.124 30.777 1.00 81.50 95 GLN A CA 1
ATOM 728 C C . GLN A 1 95 ? -13.146 -2.817 30.203 1.00 81.50 95 GLN A C 1
ATOM 730 O O . GLN A 1 95 ? -12.511 -2.237 29.324 1.00 81.50 95 GLN A O 1
ATOM 735 N N . LEU A 1 96 ? -14.282 -2.321 30.706 1.00 81.88 96 LEU A N 1
ATOM 736 C CA . LEU A 1 96 ? -14.874 -1.050 30.268 1.00 81.88 96 LEU A CA 1
ATOM 737 C C . LEU A 1 96 ? -13.957 0.144 30.559 1.00 81.88 96 LEU A C 1
ATOM 739 O O . LEU A 1 96 ? -13.819 1.028 29.714 1.00 81.88 96 LEU A O 1
ATOM 743 N N . LEU A 1 97 ? -13.266 0.135 31.703 1.00 84.00 97 LEU A N 1
ATOM 744 C CA . LEU A 1 97 ? -12.307 1.182 32.070 1.00 84.00 97 LEU A CA 1
ATOM 745 C C . LEU A 1 97 ? -11.120 1.287 31.100 1.00 84.00 97 LEU A C 1
ATOM 747 O O . LEU A 1 97 ? -10.505 2.342 31.014 1.00 84.00 97 LEU A O 1
ATOM 751 N N . ARG A 1 98 ? -10.816 0.243 30.317 1.00 80.94 98 ARG A N 1
ATOM 752 C CA . ARG A 1 98 ? -9.750 0.295 29.298 1.00 80.94 98 ARG A CA 1
ATOM 753 C C . ARG A 1 98 ? -10.118 1.131 28.071 1.00 80.94 98 ARG A C 1
ATOM 755 O O . ARG A 1 98 ? -9.223 1.490 27.312 1.00 80.94 98 ARG A O 1
ATOM 762 N N . TYR A 1 99 ? -11.405 1.401 27.858 1.00 76.50 99 TYR A N 1
ATOM 763 C CA . TYR A 1 99 ? -11.904 2.198 26.732 1.00 76.50 99 TYR A CA 1
ATOM 764 C C . TYR A 1 99 ? -12.088 3.681 27.078 1.00 76.50 99 TYR A C 1
ATOM 766 O O . TYR A 1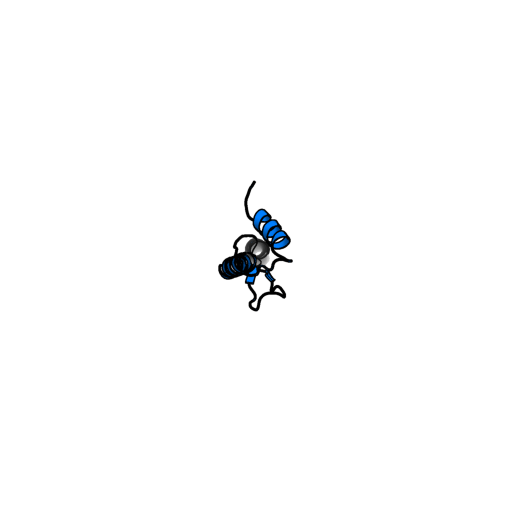 99 ? -12.385 4.480 26.192 1.00 76.50 99 TYR A O 1
ATOM 774 N N . VAL A 1 100 ? -11.912 4.054 28.347 1.00 77.94 100 VAL A N 1
ATOM 775 C CA . VAL A 1 100 ? -11.973 5.439 28.818 1.00 77.94 100 VAL A CA 1
ATOM 776 C C . VAL A 1 100 ? -10.536 5.919 29.027 1.00 77.94 100 VAL A C 1
ATOM 778 O O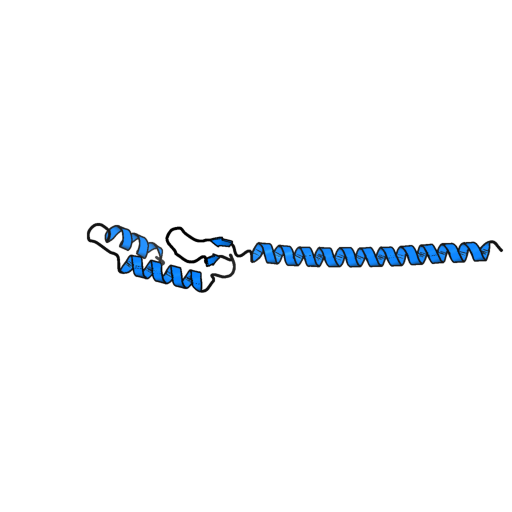 . VAL A 1 100 ? -9.725 5.212 29.622 1.00 77.94 100 VAL A O 1
ATOM 781 N N . LEU A 1 101 ? -10.193 7.088 28.482 1.00 62.78 101 LEU A N 1
ATOM 782 C CA . LEU A 1 101 ? -8.904 7.731 28.761 1.00 62.78 101 LEU A CA 1
ATOM 783 C C . LEU A 1 101 ? -8.820 8.083 30.262 1.00 62.78 101 LEU A C 1
ATOM 785 O O . LEU A 1 101 ? -9.862 8.402 30.838 1.00 62.78 101 LEU A O 1
ATOM 789 N N . PRO A 1 102 ? -7.631 8.016 30.891 1.00 59.66 102 PRO A N 1
ATOM 790 C CA . PRO A 1 102 ? -7.450 8.482 32.265 1.00 59.66 102 PRO A CA 1
ATOM 791 C C . PRO A 1 102 ? -7.804 9.965 32.434 1.00 59.66 102 PRO A C 1
ATOM 793 O O . PRO A 1 102 ? -7.632 10.737 31.461 1.00 59.66 102 PRO A O 1
#

Foldseek 3Di:
DVVVVVVVVVVVVVVVVVVVVVVVVVVVVVVVVVVVVVVVCVQQVFDFDDDPVDPDTFTDHPVDRPPVNVVVVVVVLVCLVPVDDPVCVVVSVVVNVVVDDD

Sequence (102 aa):
MEHGARQNTTRVIAVGFISLGTLLTLSLATNIIQGINNYRLQTEQKVAVTPMLFRAPFAVSQNQADASYIEQLGLSFVALRLNVTPETVDAQHQQLLRYVLP

Solvent-accessible surface area (backbone atoms only — not comparable to full-atom values): 5947 Å² total; per-residue (Å²): 122,66,71,63,56,53,55,52,53,53,51,53,52,52,52,50,53,53,51,50,52,52,52,51,52,52,52,49,52,54,51,51,54,50,52,52,51,50,53,49,50,66,60,55,48,57,50,66,53,59,56,95,91,50,98,61,71,30,49,45,24,90,84,44,81,36,70,65,46,56,50,52,51,50,53,50,55,51,42,54,69,70,71,61,46,94,92,41,40,67,62,36,50,58,56,55,56,71,78,50,82,133

Radius of gyration: 31.53 Å; Cα contacts (8 Å, |Δi|>4): 47; chains: 1; bounding box: 55×25×96 Å